Protein AF-A0A0C3GLP2-F1 (afdb_monomer_lite)

pLDDT: mean 81.14, std 13.02, range [50.59, 93.81]

Organism: Oidiodendron maius (strain Zn) (NCBI:txid913774)

Radius of gyration: 16.35 Å; chains: 1; bounding box: 26×53×21 Å

Secondary structure (DSSP, 8-state):
--HHHHHHT-GGGHHHHHHHHHHTTTS--SSHHHHHHHHHSHHHHHHHHHHHHHTT--HHHHHHHHHHHHHHHHHHHHHH--

Foldseek 3Di:
DDLLCVLAPDPVCVVLNVVLQVVQPPQGSHDPVSVVVLCVDPVSVVSSVVSVVVVVPPPVVVVVVVVVVVVVVVVVVVVVVD

Structure (mmCIF, N/CA/C/O backbone):
data_AF-A0A0C3GLP2-F1
#
_entry.id   AF-A0A0C3GLP2-F1
#
loop_
_atom_site.group_PDB
_atom_site.id
_atom_site.type_symbol
_atom_site.label_atom_id
_atom_site.label_alt_id
_atom_site.label_comp_id
_atom_site.label_asym_id
_atom_site.label_entity_id
_atom_site.label_seq_id
_atom_site.pdbx_PDB_ins_code
_atom_site.Cartn_x
_atom_site.Cartn_y
_atom_site.Cartn_z
_atom_site.occupancy
_atom_site.B_iso_or_equiv
_atom_site.auth_seq_id
_atom_site.auth_comp_id
_atom_site.auth_asym_id
_atom_site.auth_atom_id
_atom_site.pdbx_PDB_model_num
ATOM 1 N N . GLU A 1 1 ? -14.572 1.217 -1.465 1.00 64.19 1 GLU A N 1
ATOM 2 C CA . GLU A 1 1 ? -13.251 1.845 -1.231 1.00 64.19 1 GLU A CA 1
ATOM 3 C C . GLU A 1 1 ? -12.229 1.121 -2.108 1.00 64.19 1 GLU A C 1
ATOM 5 O O . GLU A 1 1 ? -12.419 -0.068 -2.323 1.00 64.19 1 GLU A O 1
ATOM 10 N N . THR A 1 2 ? -11.223 1.793 -2.678 1.00 83.56 2 THR A N 1
ATOM 11 C CA . THR A 1 2 ? -10.189 1.135 -3.511 1.00 83.56 2 THR A CA 1
ATOM 12 C C . THR A 1 2 ? -8.845 1.097 -2.778 1.00 83.56 2 THR A C 1
ATOM 14 O O . THR A 1 2 ? -8.601 1.979 -1.954 1.00 83.56 2 THR A O 1
ATOM 17 N N . PRO A 1 3 ? -7.927 0.160 -3.093 1.00 86.06 3 PRO A N 1
ATOM 18 C CA . PRO A 1 3 ? -6.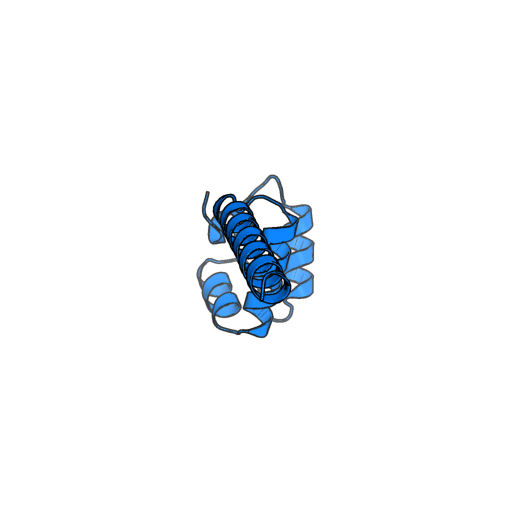590 0.134 -2.488 1.00 86.06 3 PRO A CA 1
ATOM 19 C C . PRO A 1 3 ? -5.838 1.462 -2.640 1.00 86.06 3 PRO A C 1
ATOM 21 O O . PRO A 1 3 ? -5.255 1.957 -1.682 1.00 86.06 3 PRO A O 1
ATOM 24 N N . ALA A 1 4 ? -5.930 2.092 -3.816 1.00 88.19 4 ALA A N 1
ATOM 25 C CA . ALA A 1 4 ? -5.342 3.406 -4.057 1.00 88.19 4 ALA A CA 1
ATOM 26 C C . ALA A 1 4 ? -5.955 4.492 -3.156 1.00 88.19 4 ALA A C 1
ATOM 28 O O . ALA A 1 4 ? -5.231 5.343 -2.650 1.00 88.19 4 ALA A O 1
ATOM 29 N N . HIS A 1 5 ? -7.270 4.458 -2.909 1.00 88.56 5 HIS A N 1
ATOM 30 C CA . HIS A 1 5 ? -7.904 5.377 -1.963 1.00 88.56 5 HIS A CA 1
ATOM 31 C C . HIS A 1 5 ? -7.413 5.146 -0.529 1.00 88.56 5 HIS A C 1
ATOM 33 O O . HIS A 1 5 ? -7.061 6.111 0.148 1.00 88.56 5 HIS A O 1
ATOM 39 N N . ILE A 1 6 ? -7.332 3.884 -0.095 1.00 89.31 6 ILE A N 1
ATOM 40 C CA . ILE A 1 6 ? -6.846 3.513 1.242 1.00 89.31 6 ILE A CA 1
ATOM 41 C C . ILE A 1 6 ? -5.420 4.030 1.448 1.00 89.31 6 ILE A C 1
ATOM 43 O O . ILE A 1 6 ? -5.132 4.659 2.459 1.00 89.31 6 ILE A O 1
ATOM 47 N N . VAL A 1 7 ? -4.544 3.823 0.464 1.00 91.25 7 VAL A N 1
ATOM 48 C CA . VAL A 1 7 ? -3.125 4.191 0.540 1.00 91.25 7 VAL A CA 1
ATOM 49 C C . VAL A 1 7 ? -2.887 5.698 0.401 1.00 91.25 7 VAL A C 1
ATOM 51 O O . VAL A 1 7 ? -1.965 6.223 1.018 1.00 91.25 7 VAL A O 1
ATOM 54 N N . LEU A 1 8 ? -3.686 6.417 -0.393 1.00 92.31 8 LEU A N 1
ATOM 55 C CA . LEU A 1 8 ? -3.397 7.817 -0.732 1.00 92.31 8 LEU A CA 1
ATOM 56 C C . LEU A 1 8 ? -4.261 8.838 0.006 1.00 92.31 8 LEU A C 1
ATOM 58 O O . LEU A 1 8 ? -3.800 9.957 0.231 1.00 92.31 8 LEU A O 1
ATOM 62 N N . TYR A 1 9 ? -5.494 8.492 0.375 1.00 90.25 9 TYR A N 1
ATOM 63 C CA . TYR A 1 9 ? -6.499 9.492 0.750 1.00 90.25 9 TYR A CA 1
ATOM 64 C C . TYR A 1 9 ? -7.306 9.150 2.001 1.00 90.25 9 TYR A C 1
ATOM 66 O O . TYR A 1 9 ? -7.982 10.039 2.512 1.00 90.25 9 TYR A O 1
ATOM 74 N N . CYS A 1 10 ? -7.237 7.919 2.515 1.00 87.69 10 CYS A N 1
ATOM 75 C CA . CYS A 1 10 ? -8.034 7.516 3.669 1.00 87.69 10 CYS A CA 1
ATOM 76 C C . CYS A 1 10 ? -7.692 8.361 4.916 1.00 87.69 10 CYS A C 1
ATOM 78 O O . CYS A 1 10 ? -6.551 8.315 5.396 1.00 87.69 10 CYS A O 1
ATOM 80 N N . PRO A 1 11 ? -8.652 9.143 5.449 1.00 88.00 11 PRO A N 1
ATOM 81 C CA . PRO A 1 11 ? -8.399 10.008 6.598 1.00 88.00 11 PRO A CA 1
ATOM 82 C C . PRO A 1 11 ? -8.232 9.211 7.895 1.00 88.00 11 PRO A C 1
ATOM 84 O O . PRO A 1 11 ? -7.452 9.601 8.754 1.00 88.00 11 PRO A O 1
ATOM 87 N N . GLU A 1 12 ? -8.909 8.069 8.014 1.00 88.19 12 GLU A N 1
ATOM 88 C CA . GLU A 1 12 ? -8.892 7.227 9.218 1.00 88.19 12 GLU A CA 1
ATOM 89 C C . GLU A 1 12 ? -7.546 6.527 9.446 1.00 88.19 12 GLU A C 1
ATOM 91 O O . GLU A 1 12 ? -7.265 6.122 10.563 1.00 88.19 12 GLU A O 1
ATOM 96 N N . LEU A 1 13 ? -6.720 6.408 8.401 1.00 88.50 13 LEU A N 1
ATOM 97 C CA . LEU A 1 13 ? -5.413 5.743 8.435 1.00 88.50 13 LEU A CA 1
ATOM 98 C C . LEU A 1 13 ? -4.257 6.729 8.233 1.00 88.50 13 LEU A C 1
ATOM 100 O O . LEU A 1 13 ? -3.221 6.380 7.669 1.00 88.50 13 LEU A O 1
ATOM 104 N N . GLN A 1 14 ? -4.445 8.011 8.560 1.00 89.75 14 GLN A N 1
ATOM 105 C CA . GLN A 1 14 ? -3.434 9.033 8.281 1.00 89.75 14 GLN A CA 1
ATOM 106 C C . GLN A 1 14 ? -2.069 8.686 8.897 1.00 89.75 14 GLN A C 1
ATOM 108 O O . GLN A 1 14 ? -1.058 8.790 8.203 1.00 89.75 14 GLN A O 1
ATOM 113 N N . GLN A 1 15 ? -2.041 8.242 10.155 1.00 89.75 15 GLN A N 1
ATOM 114 C CA . GLN A 1 15 ? -0.797 7.930 10.859 1.00 89.75 15 GLN A CA 1
ATOM 115 C C . GLN A 1 15 ? -0.094 6.706 10.250 1.00 89.75 15 GLN A C 1
ATOM 117 O O . GLN A 1 15 ? 1.101 6.744 9.957 1.00 89.75 15 GLN A O 1
ATOM 122 N N . GLU A 1 16 ? -0.843 5.646 9.968 1.00 92.12 16 GLU A N 1
ATOM 123 C CA . GLU A 1 16 ? -0.344 4.409 9.370 1.00 92.12 16 GLU A CA 1
ATOM 124 C C . GLU A 1 16 ? 0.144 4.631 7.934 1.00 92.12 16 GLU A C 1
ATOM 126 O O . GLU A 1 16 ? 1.095 3.985 7.487 1.00 92.12 16 GLU A O 1
ATOM 131 N N . ARG A 1 17 ? -0.468 5.567 7.197 1.00 93.06 17 ARG A N 1
ATOM 132 C CA . ARG A 1 17 ? 0.007 5.973 5.867 1.00 93.06 17 ARG A CA 1
ATOM 133 C C . ARG A 1 17 ? 1.350 6.691 5.928 1.00 93.06 17 ARG A C 1
ATOM 135 O O . ARG A 1 17 ? 2.174 6.486 5.039 1.00 93.06 17 ARG A O 1
ATOM 142 N N . GLU A 1 18 ? 1.604 7.505 6.950 1.00 91.81 18 GLU A N 1
ATOM 143 C CA . GLU A 1 18 ? 2.915 8.141 7.136 1.00 91.81 18 GLU A CA 1
ATOM 144 C C . GLU A 1 18 ? 4.011 7.108 7.435 1.00 9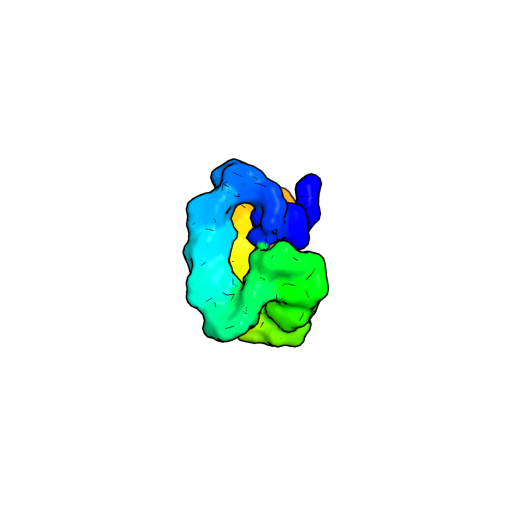1.81 18 GLU A C 1
ATOM 146 O O . GLU A 1 18 ? 5.155 7.263 7.001 1.00 91.81 18 GLU A O 1
ATOM 151 N N . GLU A 1 19 ? 3.676 6.032 8.148 1.00 91.81 19 GLU A N 1
ATOM 152 C CA . GLU A 1 19 ? 4.582 4.901 8.374 1.00 91.81 19 GLU A CA 1
ATOM 153 C C . GLU A 1 19 ? 4.851 4.121 7.087 1.00 91.81 19 GLU A C 1
ATOM 155 O O . GLU A 1 19 ? 6.010 3.849 6.767 1.00 91.81 19 GLU A O 1
ATOM 160 N N . LEU A 1 20 ? 3.808 3.842 6.300 1.00 93.00 20 LEU A N 1
ATOM 161 C CA . LEU A 1 20 ? 3.950 3.229 4.981 1.00 93.00 20 LEU A CA 1
ATOM 162 C C . LEU A 1 20 ? 4.840 4.078 4.059 1.00 93.00 20 LEU A C 1
ATOM 164 O O . LEU A 1 20 ? 5.722 3.544 3.389 1.00 93.00 20 LEU A O 1
ATOM 168 N N . GLN A 1 21 ? 4.648 5.400 4.047 1.00 92.56 21 GLN A N 1
ATOM 169 C CA . GLN A 1 21 ? 5.482 6.320 3.271 1.00 92.56 21 GLN A CA 1
ATOM 170 C C . GLN A 1 21 ? 6.953 6.264 3.694 1.00 92.56 21 GLN A C 1
ATOM 172 O O . GLN A 1 21 ? 7.831 6.288 2.834 1.00 92.56 21 GLN A O 1
ATOM 177 N N . ARG A 1 22 ? 7.236 6.156 4.997 1.00 91.19 22 ARG A N 1
ATOM 178 C CA . ARG A 1 22 ? 8.606 5.979 5.504 1.00 91.19 22 ARG A CA 1
ATOM 179 C C . ARG A 1 22 ? 9.205 4.637 5.081 1.00 91.19 22 ARG A C 1
ATOM 181 O O . ARG A 1 22 ? 10.368 4.600 4.691 1.00 91.19 22 ARG A O 1
ATOM 188 N N . ALA A 1 23 ? 8.416 3.564 5.112 1.00 91.31 23 ALA A N 1
ATOM 189 C CA . ALA A 1 23 ? 8.856 2.219 4.740 1.00 91.31 23 ALA A CA 1
ATOM 190 C C . ALA A 1 23 ? 9.165 2.059 3.241 1.00 91.31 23 ALA A C 1
ATOM 192 O O . ALA A 1 23 ? 9.899 1.149 2.864 1.00 91.31 23 ALA A O 1
ATOM 193 N N . LEU A 1 24 ? 8.613 2.927 2.390 1.00 91.00 24 LEU A N 1
ATOM 194 C CA . LEU A 1 24 ? 8.772 2.860 0.936 1.00 91.00 24 LEU A CA 1
ATOM 195 C C . LEU A 1 24 ? 9.818 3.821 0.369 1.00 91.00 24 LEU A C 1
ATOM 197 O O . LEU A 1 24 ? 10.033 3.822 -0.843 1.00 91.00 24 LEU A O 1
ATOM 201 N N . LEU A 1 25 ? 10.506 4.603 1.210 1.00 87.44 25 LEU A N 1
ATOM 202 C CA . LEU A 1 25 ? 11.577 5.485 0.748 1.00 87.44 25 LEU A CA 1
ATOM 203 C C . LEU A 1 25 ? 12.629 4.704 -0.068 1.00 87.44 25 LEU A C 1
ATOM 205 O O . LEU A 1 25 ? 13.047 3.623 0.347 1.00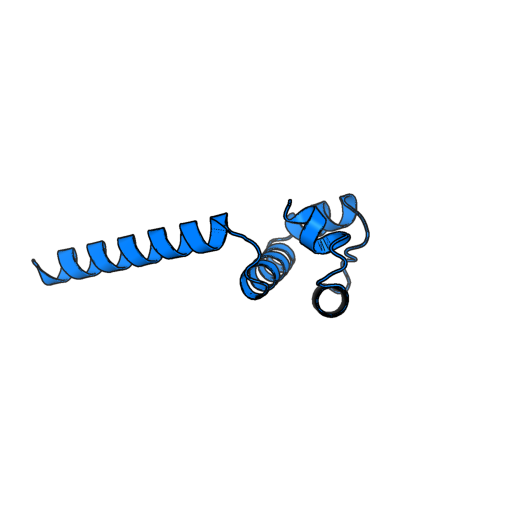 87.44 25 LEU A O 1
ATOM 209 N N . PRO A 1 26 ? 13.079 5.244 -1.220 1.00 87.12 26 PRO A N 1
ATOM 210 C CA . PRO A 1 26 ? 12.846 6.605 -1.724 1.00 87.12 26 PRO A CA 1
ATOM 211 C C . PRO A 1 26 ? 11.566 6.803 -2.565 1.00 87.12 26 PRO A C 1
ATOM 213 O O . PRO A 1 26 ? 11.384 7.884 -3.122 1.00 87.12 26 PRO A O 1
ATOM 216 N N . HIS A 1 27 ? 10.679 5.812 -2.682 1.00 85.12 27 HIS A N 1
ATOM 217 C CA . HIS A 1 27 ? 9.472 5.885 -3.510 1.00 85.12 27 HIS A CA 1
ATOM 218 C C . HIS A 1 27 ? 8.350 6.652 -2.788 1.00 85.12 27 HIS A C 1
ATOM 220 O O . HIS A 1 27 ? 7.813 6.167 -1.789 1.00 85.12 27 HIS A O 1
ATOM 226 N N . PRO A 1 28 ? 7.966 7.853 -3.256 1.00 87.44 28 PRO A N 1
ATOM 227 C CA . PRO A 1 28 ? 6.869 8.590 -2.642 1.00 87.44 28 PRO A CA 1
ATOM 228 C C . PRO A 1 28 ? 5.534 7.856 -2.849 1.00 87.44 28 PRO A C 1
ATOM 230 O O . PRO A 1 28 ? 5.352 7.141 -3.823 1.00 87.44 28 PRO A O 1
ATOM 233 N N . LEU A 1 29 ? 4.566 8.073 -1.959 1.00 90.62 29 LEU A N 1
ATOM 234 C CA . LEU A 1 29 ? 3.170 7.653 -2.140 1.00 90.62 29 LEU A CA 1
ATOM 235 C C . LEU A 1 29 ? 2.248 8.852 -1.917 1.00 90.62 29 LEU A C 1
ATOM 237 O O . LEU A 1 29 ? 1.579 8.957 -0.887 1.00 90.62 29 LEU A O 1
ATOM 241 N N . ARG A 1 30 ? 2.274 9.814 -2.844 1.00 90.31 30 ARG A N 1
ATOM 242 C CA . ARG A 1 30 ? 1.487 11.0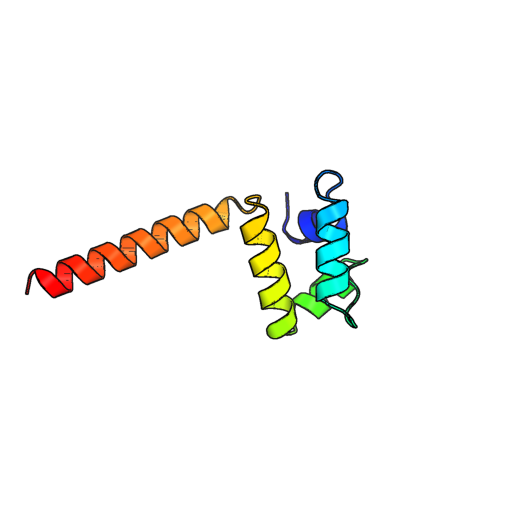57 -2.733 1.00 90.31 30 ARG A CA 1
ATOM 243 C C . ARG A 1 30 ? 0.419 11.180 -3.809 1.00 90.31 30 ARG A C 1
ATOM 245 O O . ARG A 1 30 ? -0.589 11.849 -3.603 1.00 90.31 30 ARG A O 1
ATOM 252 N N . THR A 1 31 ? 0.631 10.536 -4.948 1.00 93.81 31 THR A N 1
ATOM 253 C CA . THR A 1 31 ? -0.261 10.599 -6.102 1.00 93.81 31 THR A CA 1
ATOM 254 C C . THR A 1 31 ? -0.604 9.205 -6.616 1.00 93.81 31 THR A C 1
ATOM 256 O O . THR A 1 31 ? 0.080 8.222 -6.332 1.00 93.81 31 THR A O 1
ATOM 259 N N . THR A 1 32 ? -1.646 9.117 -7.444 1.00 92.19 32 THR A N 1
ATOM 260 C CA . THR A 1 32 ? -2.002 7.877 -8.153 1.00 92.19 32 THR A CA 1
ATOM 261 C C . THR A 1 32 ? -0.867 7.380 -9.050 1.00 92.19 32 THR A C 1
ATOM 263 O O . THR A 1 32 ? -0.670 6.172 -9.187 1.00 92.19 32 THR A O 1
ATOM 266 N N . ARG A 1 33 ? -0.087 8.301 -9.632 1.00 92.81 33 ARG A N 1
ATOM 267 C CA . ARG A 1 33 ? 1.100 7.960 -10.420 1.00 92.81 33 ARG A CA 1
ATOM 268 C C . ARG A 1 33 ? 2.146 7.267 -9.554 1.00 92.81 33 ARG A C 1
ATOM 270 O O . ARG A 1 33 ? 2.658 6.230 -9.961 1.00 92.81 33 ARG A O 1
ATOM 277 N N . ASP A 1 34 ? 2.418 7.801 -8.366 1.00 92.75 34 ASP A N 1
ATOM 278 C CA . ASP A 1 34 ? 3.406 7.199 -7.471 1.00 92.75 34 ASP A CA 1
ATOM 279 C C . ASP A 1 34 ? 2.940 5.834 -6.962 1.00 92.75 34 ASP A C 1
ATOM 281 O O . ASP A 1 34 ? 3.719 4.891 -6.939 1.00 92.75 34 ASP A O 1
ATOM 285 N N . PHE A 1 35 ? 1.648 5.692 -6.644 1.00 92.12 35 PHE A N 1
ATOM 286 C CA . PHE A 1 35 ? 1.060 4.400 -6.288 1.00 92.12 35 PHE A CA 1
ATOM 287 C C . PHE A 1 35 ? 1.219 3.361 -7.407 1.00 92.12 35 PHE A C 1
ATOM 289 O O . PHE A 1 35 ? 1.548 2.207 -7.144 1.00 92.12 35 PHE A O 1
ATOM 296 N N . THR A 1 36 ? 1.035 3.771 -8.663 1.00 92.81 36 THR A N 1
ATOM 297 C CA . THR A 1 36 ? 1.228 2.887 -9.822 1.00 92.81 36 THR A CA 1
ATOM 298 C C . THR A 1 36 ? 2.697 2.489 -9.969 1.00 92.81 36 THR A C 1
ATOM 300 O O . THR A 1 36 ? 3.000 1.324 -10.192 1.00 92.81 36 THR A O 1
ATOM 303 N N . ALA A 1 37 ? 3.623 3.435 -9.787 1.00 90.94 37 ALA A N 1
ATOM 304 C CA . ALA A 1 37 ? 5.056 3.153 -9.828 1.00 90.94 37 ALA A CA 1
ATOM 305 C C . ALA A 1 37 ? 5.494 2.219 -8.683 1.00 90.94 37 ALA A C 1
ATOM 307 O O . ALA A 1 37 ? 6.205 1.248 -8.921 1.00 90.94 37 ALA A O 1
ATOM 308 N N . ALA A 1 38 ? 5.014 2.462 -7.461 1.00 90.19 38 ALA A N 1
ATOM 309 C CA . ALA A 1 38 ? 5.313 1.646 -6.287 1.00 90.19 38 ALA A CA 1
ATOM 310 C C . ALA A 1 38 ? 4.720 0.232 -6.380 1.00 90.19 38 ALA A C 1
ATOM 312 O O . ALA A 1 38 ? 5.288 -0.705 -5.837 1.00 90.19 38 ALA A O 1
ATOM 313 N N . THR A 1 39 ? 3.589 0.055 -7.064 1.00 90.81 39 THR A N 1
ATOM 314 C CA . THR A 1 39 ? 2.991 -1.275 -7.273 1.00 90.81 39 THR A CA 1
ATOM 315 C C . THR A 1 39 ? 3.529 -2.003 -8.508 1.00 90.81 39 THR A C 1
ATOM 317 O O . THR A 1 39 ? 3.292 -3.200 -8.645 1.00 90.81 39 THR A O 1
ATOM 320 N N . ALA A 1 40 ? 4.284 -1.321 -9.376 1.00 91.56 40 ALA A N 1
ATOM 321 C CA . ALA A 1 40 ? 5.008 -1.940 -10.486 1.00 91.56 40 ALA A CA 1
ATOM 322 C C . ALA A 1 40 ? 6.349 -2.564 -10.054 1.00 91.56 40 ALA A C 1
ATOM 324 O O . ALA A 1 40 ? 6.818 -3.501 -10.698 1.00 91.56 40 ALA A O 1
ATOM 325 N N . ASP A 1 41 ? 6.959 -2.070 -8.972 1.00 90.81 41 ASP A N 1
ATOM 326 C CA . ASP A 1 41 ? 8.134 -2.691 -8.354 1.00 90.81 41 ASP A CA 1
ATOM 327 C C . ASP A 1 41 ? 7.707 -3.819 -7.390 1.00 90.81 41 ASP A C 1
ATOM 329 O O . ASP A 1 41 ? 6.960 -3.552 -6.446 1.00 90.81 41 ASP A O 1
ATOM 333 N N . PRO A 1 42 ? 8.170 -5.073 -7.563 1.00 91.12 42 PRO A N 1
ATOM 334 C CA . PRO A 1 42 ? 7.720 -6.199 -6.740 1.00 91.12 42 PRO A CA 1
ATOM 335 C C . PRO A 1 42 ? 7.987 -6.043 -5.236 1.00 91.12 42 PRO A C 1
ATOM 337 O O . PRO A 1 42 ? 7.175 -6.479 -4.415 1.00 91.12 42 PRO A O 1
ATOM 340 N N . ALA A 1 43 ? 9.108 -5.422 -4.853 1.00 89.69 43 ALA A N 1
ATOM 341 C CA . ALA A 1 43 ? 9.460 -5.247 -3.446 1.00 89.69 43 ALA A CA 1
ATOM 342 C C . ALA A 1 43 ? 8.550 -4.207 -2.778 1.00 89.69 43 ALA A C 1
ATOM 344 O O . ALA A 1 43 ? 7.990 -4.455 -1.703 1.00 89.69 43 ALA A O 1
ATOM 345 N N . CYS A 1 44 ? 8.342 -3.073 -3.445 1.00 92.12 44 CYS A N 1
ATOM 346 C CA . CYS A 1 44 ? 7.432 -2.024 -3.007 1.00 92.12 44 CYS A CA 1
ATOM 347 C C . CYS A 1 44 ? 5.979 -2.516 -2.989 1.00 92.12 44 CYS A C 1
ATOM 349 O O . CYS A 1 44 ? 5.279 -2.317 -1.992 1.00 92.12 44 CYS A O 1
ATOM 351 N N . ALA A 1 45 ? 5.547 -3.240 -4.025 1.00 91.69 45 ALA A N 1
ATOM 352 C CA . ALA A 1 45 ? 4.223 -3.849 -4.102 1.00 91.69 45 ALA A CA 1
ATOM 353 C C . ALA A 1 45 ? 3.970 -4.787 -2.915 1.00 91.69 45 ALA A C 1
ATOM 355 O O . ALA A 1 45 ? 2.930 -4.689 -2.264 1.00 91.69 45 ALA A O 1
ATOM 356 N N . GLY A 1 46 ? 4.940 -5.640 -2.568 1.00 91.00 46 GLY A N 1
ATOM 357 C CA . GLY A 1 46 ? 4.839 -6.527 -1.409 1.00 91.00 46 GLY A CA 1
ATOM 358 C C . GLY A 1 46 ? 4.667 -5.770 -0.088 1.00 91.00 46 GLY A C 1
ATOM 359 O O . GLY A 1 46 ? 3.885 -6.183 0.769 1.00 91.00 46 GLY A O 1
ATOM 360 N N . THR A 1 47 ? 5.353 -4.639 0.077 1.00 93.25 47 THR A N 1
ATOM 361 C CA . THR A 1 47 ? 5.205 -3.771 1.255 1.00 93.25 47 THR A CA 1
ATOM 362 C C . THR A 1 47 ? 3.828 -3.107 1.309 1.00 93.25 47 THR A C 1
ATOM 364 O O . THR A 1 47 ? 3.179 -3.162 2.354 1.00 93.25 47 THR A O 1
ATOM 367 N N . VAL A 1 48 ? 3.340 -2.561 0.189 1.00 91.62 48 VAL A N 1
ATOM 368 C CA . VAL A 1 48 ? 1.991 -1.974 0.087 1.00 91.62 48 VAL A CA 1
ATOM 369 C C . VAL A 1 48 ? 0.915 -3.015 0.391 1.00 91.62 48 VAL A C 1
ATOM 371 O O . VAL A 1 48 ? 0.000 -2.740 1.168 1.00 91.62 48 VAL A O 1
ATOM 374 N N . VAL A 1 49 ? 1.035 -4.218 -0.179 1.00 90.62 49 VAL A N 1
ATOM 375 C C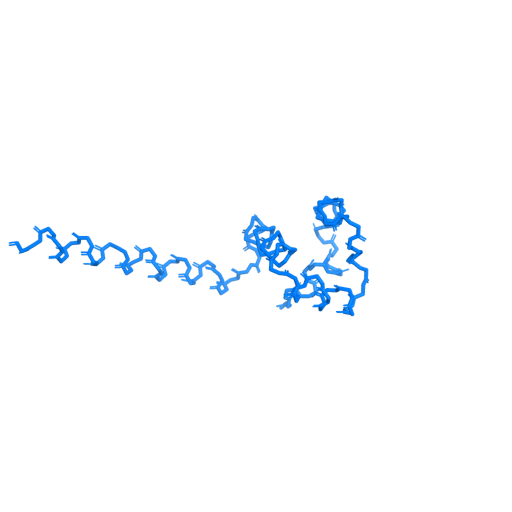A . VAL A 1 49 ? 0.096 -5.316 0.065 1.00 90.62 49 VAL A CA 1
ATOM 376 C C . VAL A 1 49 ? 0.096 -5.671 1.542 1.00 90.62 49 VAL A C 1
ATOM 378 O O . VAL A 1 49 ? -0.956 -5.550 2.155 1.00 90.62 49 VAL A O 1
ATOM 381 N N . ARG A 1 50 ? 1.245 -6.022 2.141 1.00 90.12 50 ARG A N 1
ATOM 382 C CA . ARG A 1 50 ? 1.335 -6.394 3.568 1.00 90.12 50 ARG A CA 1
ATOM 383 C C . ARG A 1 50 ? 0.717 -5.347 4.489 1.00 90.12 50 ARG A C 1
ATOM 385 O O . ARG A 1 50 ? -0.028 -5.708 5.398 1.00 90.12 50 ARG A O 1
ATOM 392 N N . TRP A 1 51 ? 0.983 -4.069 4.229 1.00 92.00 51 TRP A N 1
ATOM 393 C CA . TRP A 1 51 ? 0.370 -2.977 4.978 1.00 92.00 51 TRP A CA 1
ATOM 394 C C . TRP A 1 51 ? -1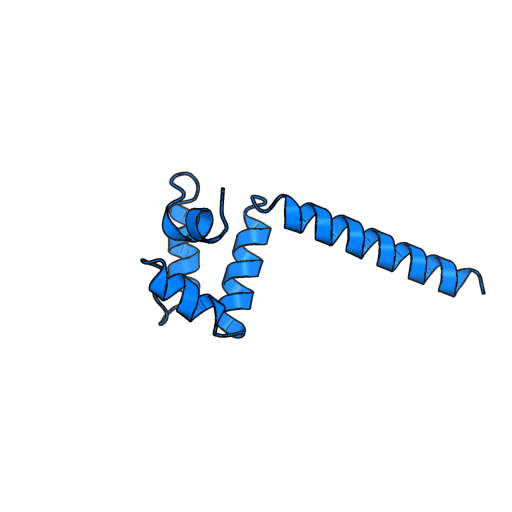.157 -2.964 4.818 1.00 92.00 51 TRP A C 1
ATOM 396 O O . TRP A 1 51 ? -1.876 -2.939 5.815 1.00 92.00 51 TRP A O 1
ATOM 406 N N . LEU A 1 52 ? -1.674 -3.090 3.591 1.00 89.06 52 LEU A N 1
ATOM 407 C CA . LEU A 1 52 ? -3.117 -3.184 3.353 1.00 89.06 52 LEU A CA 1
ATOM 408 C C . LEU A 1 52 ? -3.749 -4.383 4.082 1.00 89.06 52 LEU A C 1
ATOM 410 O O . LEU A 1 52 ? -4.860 -4.257 4.598 1.00 89.06 52 LEU A O 1
ATOM 414 N N . LEU A 1 53 ? -3.059 -5.524 4.178 1.00 86.06 53 LEU A N 1
ATOM 415 C CA . LEU A 1 53 ? -3.560 -6.684 4.928 1.00 86.06 53 LEU A CA 1
ATOM 416 C C . LEU A 1 53 ? -3.662 -6.380 6.421 1.00 86.06 53 LEU A C 1
ATOM 418 O O . LEU A 1 53 ? -4.682 -6.688 7.038 1.00 86.06 53 LEU A O 1
ATOM 422 N N . ALA A 1 54 ? -2.627 -5.742 6.975 1.00 87.06 54 ALA A N 1
ATOM 423 C CA . ALA A 1 54 ? -2.559 -5.369 8.383 1.00 87.06 54 ALA A CA 1
ATOM 424 C C . ALA A 1 54 ? -3.673 -4.386 8.776 1.00 87.06 54 ALA A C 1
ATOM 426 O O . ALA A 1 54 ? -4.228 -4.499 9.866 1.00 87.06 54 ALA A O 1
ATOM 427 N N . THR A 1 55 ? -4.081 -3.491 7.867 1.00 83.44 55 THR A N 1
ATOM 428 C CA . THR A 1 55 ? -5.218 -2.578 8.108 1.00 83.44 55 THR A CA 1
ATOM 429 C C . THR A 1 55 ? -6.556 -3.318 8.221 1.00 83.44 55 THR A C 1
ATOM 431 O O . THR A 1 55 ? -7.537 -2.776 8.725 1.00 83.44 55 THR A O 1
ATOM 434 N N . GLY A 1 56 ? -6.647 -4.552 7.707 1.00 78.94 56 GLY A N 1
ATOM 435 C CA . GLY A 1 56 ? -7.882 -5.329 7.687 1.00 78.94 56 GLY A CA 1
ATOM 436 C C . GLY A 1 56 ? -8.968 -4.791 6.747 1.00 78.94 56 GLY A C 1
ATOM 437 O O . GLY A 1 56 ? -10.061 -5.358 6.729 1.00 78.94 56 GLY A O 1
ATOM 438 N N . ARG A 1 57 ? -8.676 -3.738 5.971 1.00 72.44 57 ARG A N 1
ATOM 439 C CA . ARG A 1 57 ? -9.614 -2.997 5.105 1.00 72.44 57 ARG A CA 1
ATOM 440 C C . ARG A 1 57 ? -9.767 -3.586 3.702 1.00 72.44 57 ARG A C 1
ATOM 442 O O . ARG A 1 57 ? -10.536 -3.050 2.915 1.00 72.44 57 ARG A O 1
ATOM 449 N N . LEU A 1 58 ? -9.071 -4.682 3.387 1.00 69.19 58 LEU A N 1
ATOM 450 C CA . LEU A 1 58 ? -9.283 -5.465 2.165 1.00 69.19 58 LEU A CA 1
ATOM 451 C C . LEU A 1 58 ? -10.277 -6.613 2.432 1.00 69.19 58 LEU A C 1
ATOM 453 O O . LEU A 1 58 ? -9.860 -7.706 2.842 1.00 69.19 58 LEU A O 1
ATOM 457 N N . PRO A 1 59 ? -11.590 -6.411 2.205 1.00 61.34 59 PRO A N 1
ATOM 458 C CA . PRO A 1 59 ? -12.582 -7.469 2.363 1.00 61.34 59 PRO A CA 1
ATOM 459 C C . PRO A 1 59 ? -12.340 -8.641 1.403 1.00 61.34 59 PRO A C 1
ATOM 461 O O . PRO A 1 59 ? -12.539 -9.789 1.811 1.00 61.34 59 PRO A O 1
ATOM 464 N N . GLU A 1 60 ? -11.857 -8.398 0.174 1.00 61.25 60 GLU A N 1
ATOM 465 C CA . GLU A 1 60 ? -11.518 -9.490 -0.747 1.00 61.25 60 GLU A CA 1
ATOM 466 C C . GLU A 1 60 ? -10.274 -10.264 -0.310 1.00 61.25 60 GLU A C 1
ATOM 468 O O . GLU A 1 60 ? -10.249 -11.477 -0.476 1.00 61.25 60 GLU A O 1
ATOM 473 N N . PHE A 1 61 ? -9.284 -9.626 0.321 1.00 55.25 61 PHE A N 1
ATOM 474 C CA . PHE A 1 61 ? -8.108 -10.347 0.812 1.00 55.25 61 PHE A CA 1
ATOM 475 C C . PHE A 1 61 ? -8.450 -11.280 1.974 1.00 55.25 61 PHE A C 1
ATOM 477 O O . PHE A 1 61 ? -8.068 -12.444 1.965 1.00 55.25 61 PHE A O 1
ATOM 484 N N . ARG A 1 62 ? -9.253 -10.826 2.948 1.00 59.09 62 ARG A N 1
ATOM 485 C CA . ARG A 1 62 ? -9.741 -11.718 4.017 1.00 59.09 62 ARG A CA 1
ATOM 486 C C . ARG A 1 62 ? -10.594 -12.868 3.482 1.00 59.09 62 ARG A C 1
ATOM 488 O O . ARG A 1 62 ? -10.721 -13.891 4.151 1.00 59.09 62 ARG A O 1
ATOM 495 N N . ARG A 1 63 ? -11.257 -12.688 2.337 1.00 59.59 63 ARG A N 1
ATOM 496 C CA . ARG A 1 63 ? -11.946 -13.781 1.640 1.00 59.59 63 ARG A CA 1
ATOM 497 C C . ARG A 1 63 ? -10.939 -14.709 0.966 1.00 59.59 63 ARG A C 1
ATOM 499 O O . ARG A 1 63 ? -10.992 -15.896 1.239 1.00 59.59 63 ARG A O 1
ATOM 506 N N . ALA A 1 64 ? -10.000 -14.180 0.186 1.00 59.09 64 ALA A N 1
ATOM 507 C CA . ALA A 1 64 ? -8.959 -14.954 -0.487 1.00 59.09 64 ALA A CA 1
ATOM 508 C C . ALA A 1 64 ? -8.116 -15.782 0.496 1.00 59.09 64 ALA A C 1
ATOM 510 O O . ALA A 1 64 ? -7.940 -16.969 0.273 1.00 59.09 64 ALA A O 1
ATOM 511 N N . CYS A 1 65 ? -7.691 -15.213 1.628 1.00 62.53 65 CYS A N 1
ATOM 512 C CA . CYS A 1 65 ? -6.992 -15.963 2.676 1.00 62.53 65 CYS A CA 1
ATOM 513 C C . CYS A 1 65 ? -7.850 -17.040 3.324 1.00 62.53 65 CYS A C 1
ATOM 515 O O . CYS A 1 65 ? -7.328 -18.091 3.665 1.00 62.53 65 CYS A O 1
ATOM 517 N N . ARG A 1 66 ? -9.152 -16.792 3.513 1.00 62.91 66 ARG A N 1
ATOM 518 C CA . ARG A 1 66 ? -10.053 -17.832 4.019 1.00 62.91 66 ARG A CA 1
ATOM 519 C C . ARG A 1 66 ? -10.193 -18.971 3.020 1.00 62.91 66 ARG A C 1
ATOM 521 O O . ARG A 1 66 ? -10.166 -20.110 3.442 1.00 62.91 66 ARG A O 1
ATOM 528 N N . TYR A 1 67 ? -10.309 -18.670 1.731 1.00 63.84 67 TYR A N 1
ATOM 529 C CA . TYR A 1 67 ? -10.365 -19.702 0.699 1.00 63.84 67 TYR A CA 1
ATOM 530 C C . TYR A 1 67 ? -9.045 -20.469 0.573 1.00 63.84 67 TYR A C 1
ATOM 532 O O . TYR A 1 67 ? -9.085 -21.689 0.542 1.00 63.84 67 TYR A O 1
ATOM 540 N N . ALA A 1 68 ? -7.899 -19.783 0.594 1.00 65.94 68 ALA A N 1
ATOM 541 C CA . ALA A 1 68 ? -6.586 -20.429 0.575 1.00 65.94 68 ALA A CA 1
ATOM 542 C C . ALA A 1 68 ? -6.382 -21.346 1.794 1.00 65.94 68 ALA A C 1
ATOM 544 O O . ALA A 1 68 ? -6.028 -22.501 1.633 1.00 65.94 68 ALA A O 1
ATOM 545 N N . ALA A 1 69 ? -6.713 -20.876 3.001 1.00 69.25 69 ALA A N 1
ATOM 546 C CA . ALA A 1 69 ? -6.607 -21.693 4.211 1.00 69.25 69 ALA A CA 1
ATOM 547 C C . ALA A 1 69 ? -7.565 -22.900 4.227 1.00 69.25 69 ALA A C 1
ATOM 549 O O . ALA A 1 69 ? -7.274 -23.885 4.893 1.00 69.25 69 ALA A O 1
ATOM 550 N N . ILE A 1 70 ? -8.710 -22.817 3.537 1.00 70.31 70 ILE A N 1
ATOM 551 C CA . ILE A 1 70 ? -9.621 -23.958 3.357 1.00 70.31 70 ILE A CA 1
ATOM 552 C C . ILE A 1 70 ? -9.013 -24.965 2.371 1.00 70.31 70 ILE A C 1
ATOM 554 O O . ILE A 1 70 ? -9.015 -26.151 2.671 1.00 70.31 70 ILE A O 1
ATOM 558 N N . GLN A 1 71 ? -8.448 -24.503 1.250 1.00 63.78 71 GLN A N 1
ATOM 559 C CA . GLN A 1 71 ? -7.784 -25.385 0.280 1.00 63.78 71 GLN A CA 1
ATOM 560 C C . GLN A 1 71 ? -6.582 -26.118 0.884 1.00 63.78 71 GLN A C 1
ATOM 562 O O . GLN A 1 71 ? -6.472 -27.323 0.702 1.00 63.78 71 GLN A O 1
ATOM 567 N N . ASP A 1 72 ? -5.737 -25.425 1.654 1.00 66.31 72 ASP A N 1
ATOM 568 C CA . ASP A 1 72 ? -4.581 -26.047 2.316 1.00 66.31 72 ASP A CA 1
ATOM 569 C C . ASP A 1 72 ? -5.018 -27.157 3.300 1.00 66.31 72 ASP A C 1
ATOM 571 O O . ASP A 1 72 ? -4.341 -28.170 3.445 1.00 66.31 72 ASP A O 1
ATOM 575 N N . GLN A 1 73 ? -6.169 -26.995 3.970 1.00 63.75 73 GLN A N 1
ATOM 576 C CA . GLN A 1 73 ? -6.722 -28.021 4.866 1.00 63.75 73 GLN A CA 1
ATOM 577 C C . GLN A 1 73 ? -7.305 -29.217 4.112 1.00 63.75 73 GLN A C 1
ATOM 579 O O . GLN A 1 73 ? -7.122 -30.349 4.552 1.00 63.75 73 GLN A O 1
ATOM 584 N N . GLU A 1 74 ? -7.997 -28.977 2.998 1.00 65.38 74 GLU A N 1
ATOM 585 C CA . GLU A 1 74 ? -8.528 -30.044 2.144 1.00 65.38 74 GLU A CA 1
ATOM 586 C C . GLU A 1 74 ? -7.387 -30.876 1.533 1.00 65.38 74 GLU A C 1
ATOM 588 O O . GLU A 1 74 ? -7.460 -32.103 1.553 1.00 65.38 74 GLU A O 1
ATOM 593 N N . GLU A 1 75 ? -6.301 -30.235 1.085 1.00 62.06 75 GLU A N 1
ATOM 594 C CA . GLU A 1 75 ? -5.102 -30.926 0.589 1.00 62.06 75 GLU A CA 1
ATOM 595 C C . GLU A 1 75 ? -4.398 -31.737 1.696 1.00 62.06 75 GLU A C 1
ATOM 597 O O . GLU A 1 75 ? -4.031 -32.890 1.468 1.00 62.06 75 GLU A O 1
ATOM 602 N N . GLU A 1 76 ? -4.262 -31.199 2.918 1.00 61.25 76 GLU A N 1
ATOM 603 C CA . GLU A 1 76 ? -3.685 -31.940 4.054 1.00 61.25 76 GLU A CA 1
ATOM 604 C C . GLU A 1 76 ? -4.547 -33.137 4.505 1.00 61.25 76 GLU A C 1
ATOM 606 O O . GLU A 1 76 ? -4.011 -34.160 4.944 1.00 61.25 76 GLU A O 1
ATOM 611 N N . GLU A 1 77 ? -5.878 -33.028 4.450 1.00 65.06 77 GLU A N 1
ATOM 612 C CA . GLU A 1 77 ? -6.788 -34.132 4.781 1.00 65.06 77 GLU A CA 1
ATOM 613 C C . GLU A 1 77 ? -6.784 -35.221 3.701 1.00 65.06 77 GLU A C 1
ATOM 615 O O . GLU A 1 77 ? -6.808 -36.408 4.038 1.00 65.06 77 GLU A O 1
ATOM 620 N N . GLU A 1 78 ? -6.691 -34.843 2.425 1.00 61.81 78 GLU A N 1
ATOM 621 C CA . GLU A 1 78 ? -6.562 -35.782 1.307 1.00 61.81 78 GLU A CA 1
ATOM 622 C C . GLU A 1 78 ? -5.213 -36.525 1.353 1.00 61.81 78 GLU A C 1
ATOM 624 O O . GLU A 1 78 ? -5.172 -37.742 1.164 1.00 61.81 78 GLU A O 1
ATOM 629 N N . GLU A 1 79 ? -4.123 -35.842 1.723 1.00 60.84 79 GLU A N 1
ATOM 630 C CA . GLU A 1 79 ? -2.795 -36.447 1.904 1.00 60.84 79 GLU A CA 1
ATOM 631 C C . GLU A 1 79 ? -2.720 -37.382 3.131 1.00 60.84 79 GLU A C 1
ATOM 633 O O . GLU A 1 79 ? -1.962 -38.351 3.125 1.00 60.84 79 GLU A O 1
ATOM 638 N N . ARG A 1 80 ? -3.524 -37.141 4.179 1.00 69.75 80 ARG A N 1
ATOM 639 C CA . ARG A 1 80 ? -3.611 -38.006 5.379 1.00 69.75 80 ARG A CA 1
ATOM 640 C C . ARG A 1 80 ? -4.638 -39.137 5.276 1.00 69.75 80 ARG A C 1
ATOM 642 O O . ARG A 1 80 ? -4.645 -40.017 6.141 1.00 69.75 80 ARG A O 1
ATOM 649 N N . GLY A 1 81 ? -5.538 -39.079 4.296 1.00 60.66 81 GLY A N 1
ATOM 650 C CA . GLY A 1 81 ? -6.581 -40.076 4.033 1.00 60.66 81 GLY A CA 1
ATOM 651 C C . GLY A 1 81 ? -6.187 -41.170 3.032 1.00 60.66 81 GLY A C 1
ATOM 652 O O . GLY A 1 81 ? -6.976 -42.095 2.817 1.00 60.66 81 GLY A O 1
ATOM 653 N N . LEU A 1 82 ? -4.993 -41.068 2.441 1.00 50.59 82 LEU A N 1
ATOM 654 C CA . LEU A 1 82 ? -4.318 -42.067 1.598 1.00 50.59 82 LEU A CA 1
ATOM 655 C C . LEU A 1 82 ? -3.242 -42.829 2.390 1.00 50.59 82 LEU A C 1
ATOM 657 O O . LEU A 1 82 ? -2.963 -43.988 2.001 1.00 50.59 82 LEU A O 1
#

Sequence (82 aa):
ETPAHIVLYCPELQQEREELQRALLPHPLRTTRDFTAATADPACAGTVVRWLLATGRLPEFRRACRYAAIQDQEEEEEERGL